Protein AF-A0A2E6T9U4-F1 (afdb_monomer)

Radius of gyration: 29.15 Å; Cα contacts (8 Å, |Δi|>4): 65; chains: 1; bounding box: 50×35×82 Å

Sequence (129 aa):
MNKKIILKKKDNITFGILFCTIFLVIALYPLKDEGTIRLWSIYIMVIFALITIIRPSLFTFINKLWIKLGFMLGRVISPFVMAFIFFVIVTPIGILLRIFQKDVMRLKKKKYTYWINGENKIQSMKKQF

Mean predicted aligned error: 10.8 Å

Structure (mmCIF, N/CA/C/O backbone):
data_AF-A0A2E6T9U4-F1
#
_entry.id   AF-A0A2E6T9U4-F1
#
loop_
_atom_site.group_PDB
_atom_site.id
_atom_site.type_symbol
_atom_site.label_atom_id
_atom_site.label_alt_id
_atom_site.label_comp_id
_atom_site.label_asym_id
_atom_site.label_entity_id
_atom_site.label_seq_id
_atom_site.pdbx_PDB_ins_code
_atom_site.Cartn_x
_atom_site.Cartn_y
_atom_site.Cartn_z
_atom_site.occupancy
_atom_site.B_iso_or_equiv
_atom_site.auth_seq_id
_atom_site.auth_comp_id
_atom_site.auth_asym_id
_atom_site.auth_atom_id
_atom_site.pdbx_PDB_model_num
ATOM 1 N N . MET A 1 1 ? 3.214 19.055 7.214 1.00 40.00 1 MET A N 1
ATOM 2 C CA . MET A 1 1 ? 4.584 18.483 7.202 1.00 40.00 1 MET A CA 1
ATOM 3 C C . MET A 1 1 ? 4.899 17.920 5.817 1.00 40.00 1 MET A C 1
ATOM 5 O O . MET A 1 1 ? 4.446 16.828 5.494 1.00 40.00 1 MET A O 1
ATOM 9 N N . ASN A 1 2 ? 5.643 18.652 4.980 1.00 51.31 2 ASN A N 1
ATOM 10 C CA . ASN A 1 2 ? 6.142 18.131 3.700 1.00 51.31 2 ASN A CA 1
ATOM 11 C C . ASN A 1 2 ? 7.312 17.172 3.975 1.00 51.31 2 ASN A C 1
ATOM 13 O O . ASN A 1 2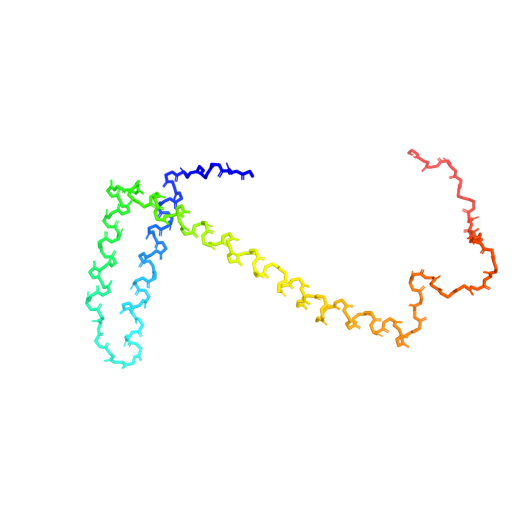 ? 8.465 17.593 4.041 1.00 51.31 2 ASN A O 1
ATOM 17 N N . LYS A 1 3 ? 7.027 15.87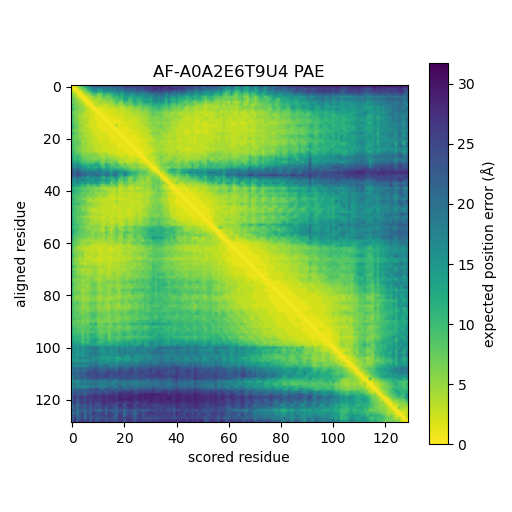9 4.176 1.00 61.38 3 LYS A N 1
ATOM 18 C CA . LYS A 1 3 ? 8.085 14.860 4.220 1.00 61.38 3 LYS A CA 1
ATOM 19 C C . LYS A 1 3 ? 8.753 14.800 2.844 1.00 61.38 3 LYS A C 1
ATOM 21 O O . LYS A 1 3 ? 8.101 14.527 1.836 1.00 61.38 3 LYS A O 1
ATOM 26 N N . LYS A 1 4 ? 10.057 15.075 2.794 1.00 68.31 4 LYS A N 1
ATOM 27 C CA . LYS A 1 4 ? 10.860 14.950 1.574 1.00 68.31 4 LYS A CA 1
ATOM 28 C C . LYS A 1 4 ? 10.925 13.461 1.216 1.00 68.31 4 LYS A C 1
ATOM 30 O O . LYS A 1 4 ? 11.475 12.675 1.977 1.00 68.31 4 LYS A O 1
ATOM 35 N N . ILE A 1 5 ? 10.314 13.066 0.098 1.00 74.19 5 ILE A N 1
ATOM 36 C CA . ILE A 1 5 ? 10.376 11.683 -0.401 1.00 74.19 5 ILE A CA 1
ATOM 37 C C . ILE A 1 5 ? 11.818 11.428 -0.855 1.00 74.19 5 ILE A C 1
ATOM 39 O O . ILE A 1 5 ? 12.275 12.050 -1.816 1.00 74.19 5 ILE A O 1
ATOM 43 N N . ILE A 1 6 ? 12.531 10.562 -0.135 1.00 78.81 6 ILE A N 1
ATOM 44 C CA . ILE A 1 6 ? 13.891 10.124 -0.460 1.00 78.81 6 ILE A CA 1
ATOM 45 C C . ILE A 1 6 ? 13.756 8.812 -1.232 1.00 78.81 6 ILE A C 1
ATOM 47 O O . ILE A 1 6 ? 13.346 7.808 -0.659 1.00 78.81 6 ILE A O 1
ATOM 51 N N . LEU A 1 7 ? 14.069 8.829 -2.528 1.00 80.38 7 LEU A N 1
ATOM 52 C CA . LEU A 1 7 ? 14.041 7.638 -3.378 1.00 80.38 7 LEU A CA 1
ATOM 53 C C . LEU A 1 7 ? 15.439 7.036 -3.467 1.00 80.38 7 LEU A C 1
ATOM 55 O O . LEU A 1 7 ? 16.395 7.741 -3.805 1.00 80.38 7 LEU A O 1
ATOM 59 N N . LYS A 1 8 ? 15.564 5.733 -3.206 1.00 84.81 8 LYS A N 1
ATOM 60 C CA . LYS A 1 8 ? 16.800 4.995 -3.482 1.00 84.81 8 LYS A CA 1
ATOM 61 C C . LYS A 1 8 ? 16.844 4.625 -4.963 1.00 84.81 8 LYS A C 1
ATOM 63 O O . LYS A 1 8 ? 15.815 4.463 -5.615 1.00 84.81 8 LYS A O 1
ATOM 68 N N . LYS A 1 9 ? 18.047 4.410 -5.506 1.00 81.75 9 LYS A N 1
ATOM 69 C CA . LYS A 1 9 ? 18.223 3.948 -6.897 1.00 81.75 9 LYS A CA 1
ATOM 70 C C . LYS A 1 9 ? 17.427 2.663 -7.180 1.00 81.75 9 LYS A C 1
ATOM 72 O O . LYS A 1 9 ? 16.813 2.559 -8.236 1.00 81.75 9 LYS A O 1
ATOM 77 N N . LYS A 1 10 ? 17.391 1.733 -6.214 1.00 85.88 10 LYS A N 1
ATOM 78 C CA . LYS A 1 10 ? 16.628 0.475 -6.294 1.00 85.88 10 LYS A CA 1
ATOM 79 C C . LYS A 1 10 ? 15.130 0.713 -6.510 1.00 85.88 10 LYS A C 1
ATOM 81 O O . LYS A 1 10 ? 14.537 0.013 -7.317 1.00 85.88 10 LYS A O 1
ATOM 86 N N . ASP A 1 11 ? 14.543 1.723 -5.871 1.00 86.88 11 ASP A N 1
ATOM 87 C CA . ASP A 1 11 ? 13.101 1.993 -5.960 1.00 86.88 11 ASP A CA 1
ATOM 88 C C . ASP A 1 11 ? 12.690 2.398 -7.382 1.00 86.88 11 ASP A C 1
ATOM 90 O O . ASP A 1 11 ? 11.645 1.983 -7.873 1.00 86.88 11 ASP A O 1
ATOM 94 N N . ASN A 1 12 ? 13.540 3.161 -8.076 1.00 87.75 12 ASN A N 1
ATOM 95 C CA . ASN A 1 12 ? 13.294 3.547 -9.468 1.00 87.75 12 ASN A CA 1
ATOM 96 C C . ASN A 1 12 ? 13.474 2.378 -10.441 1.00 87.75 12 ASN A C 1
ATOM 98 O O . ASN A 1 12 ? 12.771 2.311 -11.444 1.00 87.75 12 ASN A O 1
ATOM 102 N N . ILE A 1 13 ? 14.391 1.453 -10.138 1.00 87.12 13 ILE A N 1
ATOM 103 C CA . ILE A 1 13 ? 14.562 0.221 -10.918 1.00 87.12 13 ILE A CA 1
ATOM 104 C C . ILE A 1 13 ? 13.324 -0.664 -10.758 1.00 87.12 13 ILE A C 1
ATOM 106 O O . ILE A 1 13 ? 12.757 -1.096 -11.756 1.00 87.12 13 ILE A O 1
ATOM 110 N N . THR A 1 14 ? 12.854 -0.876 -9.524 1.00 89.19 14 THR A N 1
ATOM 111 C CA . THR A 1 14 ? 11.621 -1.633 -9.255 1.00 89.19 14 THR A CA 1
ATOM 112 C C . THR A 1 14 ? 10.418 -1.010 -9.963 1.00 89.19 14 THR A C 1
ATOM 114 O O . THR A 1 14 ? 9.618 -1.729 -10.556 1.00 89.19 14 THR A O 1
ATOM 117 N N . PHE A 1 15 ? 10.309 0.322 -9.953 1.00 90.19 15 PHE A N 1
ATOM 118 C CA . PHE A 1 15 ? 9.263 1.041 -10.679 1.00 90.19 15 PHE A CA 1
ATOM 119 C C . PHE A 1 15 ? 9.339 0.783 -12.192 1.00 90.19 15 PHE A C 1
ATOM 121 O O . PHE A 1 15 ? 8.338 0.416 -12.798 1.00 90.19 15 PHE A O 1
ATOM 128 N N . GLY A 1 16 ? 10.524 0.899 -12.797 1.00 88.88 16 GLY A N 1
ATOM 129 C CA . GLY A 1 16 ? 10.726 0.600 -14.217 1.00 88.88 16 GLY A CA 1
ATOM 130 C C . GLY A 1 16 ? 10.374 -0.846 -14.592 1.00 88.88 16 GLY A C 1
ATOM 131 O O . GLY A 1 16 ? 9.656 -1.075 -15.565 1.00 88.88 16 GLY A O 1
ATOM 132 N N . ILE A 1 17 ? 10.786 -1.819 -13.770 1.00 89.44 17 ILE A N 1
ATOM 133 C CA . ILE A 1 17 ? 10.456 -3.245 -13.951 1.00 89.44 17 ILE A CA 1
ATOM 134 C C . ILE A 1 17 ? 8.944 -3.484 -13.866 1.00 89.44 17 ILE A C 1
ATOM 136 O O . ILE A 1 17 ? 8.403 -4.262 -14.653 1.00 89.44 17 ILE A O 1
ATOM 140 N N . LEU A 1 18 ? 8.246 -2.809 -12.949 1.00 91.44 18 LEU A N 1
ATOM 141 C CA . LEU A 1 18 ? 6.793 -2.908 -12.820 1.00 91.44 18 LEU A CA 1
ATOM 142 C C . LEU A 1 18 ? 6.092 -2.469 -14.113 1.00 91.44 18 LEU A C 1
ATOM 144 O O . LEU A 1 18 ? 5.246 -3.204 -14.617 1.00 91.44 18 LEU A O 1
ATOM 148 N N . PHE A 1 19 ? 6.490 -1.337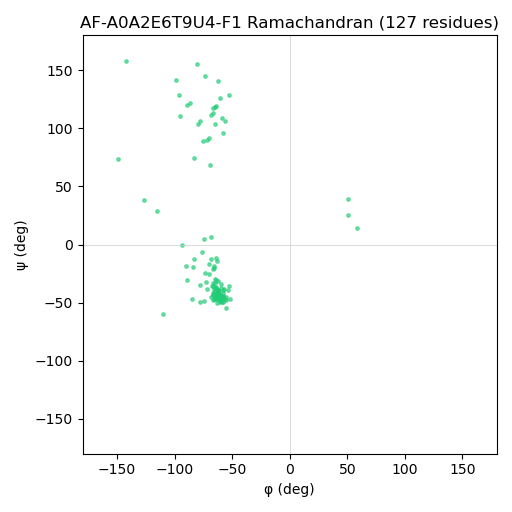 -14.704 1.00 88.81 19 PHE A N 1
ATOM 149 C CA . PHE A 1 19 ? 5.932 -0.894 -15.989 1.00 88.81 19 PHE A CA 1
ATOM 150 C C . PHE A 1 19 ? 6.295 -1.834 -17.141 1.00 88.81 19 PHE A C 1
ATOM 152 O O . PHE A 1 19 ? 5.411 -2.169 -17.929 1.00 88.81 19 PHE A O 1
ATOM 159 N N . CYS A 1 20 ? 7.532 -2.338 -17.211 1.00 90.56 20 CYS A N 1
ATOM 160 C CA . CYS A 1 20 ? 7.887 -3.382 -18.180 1.00 90.56 20 CYS A CA 1
ATOM 161 C C . CYS A 1 20 ? 6.977 -4.605 -18.060 1.00 90.56 20 CYS A C 1
ATOM 163 O O . CYS A 1 20 ? 6.477 -5.098 -19.066 1.00 90.56 20 CYS A O 1
ATOM 165 N N . THR A 1 21 ? 6.725 -5.065 -16.835 1.00 91.94 21 THR A N 1
ATOM 166 C CA . THR A 1 21 ? 5.877 -6.235 -16.580 1.00 91.94 21 THR A CA 1
ATOM 167 C C . THR A 1 21 ? 4.437 -5.972 -17.018 1.00 91.94 21 THR A C 1
ATOM 169 O O . THR A 1 21 ? 3.835 -6.814 -17.678 1.00 91.94 21 THR A O 1
ATOM 172 N N . ILE A 1 22 ? 3.894 -4.786 -16.724 1.00 92.44 22 ILE A N 1
ATOM 173 C CA . ILE A 1 22 ? 2.547 -4.386 -17.157 1.00 92.44 22 ILE A CA 1
ATOM 174 C C . ILE A 1 22 ? 2.445 -4.383 -18.686 1.00 92.44 22 ILE A C 1
ATOM 176 O O . ILE A 1 22 ? 1.526 -4.989 -19.237 1.00 92.44 22 ILE A O 1
ATOM 180 N N . PHE A 1 23 ? 3.386 -3.745 -19.386 1.00 89.94 23 PHE A N 1
ATOM 181 C CA . PHE A 1 23 ? 3.359 -3.699 -20.850 1.00 89.94 23 PHE A CA 1
ATOM 182 C C . PHE A 1 23 ? 3.581 -5.070 -21.489 1.00 89.94 23 PHE A C 1
ATOM 184 O O . PHE A 1 23 ? 2.967 -5.355 -22.515 1.00 89.94 23 PHE A O 1
ATOM 191 N N . LEU A 1 24 ? 4.379 -5.937 -20.865 1.00 89.56 24 LEU A N 1
ATOM 192 C CA . LEU A 1 24 ? 4.554 -7.324 -21.289 1.00 89.56 24 LEU A CA 1
ATOM 193 C C . LEU A 1 24 ? 3.240 -8.107 -21.174 1.00 89.56 24 LEU A C 1
ATOM 195 O O . LEU A 1 24 ? 2.840 -8.771 -22.128 1.00 89.56 24 LEU A O 1
ATOM 199 N N . VAL A 1 25 ? 2.524 -7.984 -20.051 1.00 89.94 25 VAL A N 1
ATOM 200 C CA . VAL A 1 25 ? 1.208 -8.623 -19.883 1.00 89.94 25 VAL A CA 1
ATOM 201 C C . VAL A 1 25 ? 0.205 -8.078 -20.899 1.00 89.94 25 VAL A C 1
ATOM 203 O O . VAL A 1 25 ? -0.517 -8.862 -21.500 1.00 89.94 25 VAL A O 1
ATOM 206 N N . ILE A 1 26 ? 0.185 -6.766 -21.158 1.00 87.56 26 ILE A N 1
ATOM 207 C CA . ILE A 1 26 ? -0.697 -6.159 -22.173 1.00 87.56 26 ILE A CA 1
ATOM 208 C C . ILE A 1 26 ? -0.348 -6.644 -23.588 1.00 87.56 26 ILE A C 1
ATOM 210 O O . ILE A 1 26 ? -1.251 -6.860 -24.396 1.00 87.56 26 ILE A O 1
ATOM 214 N N . ALA A 1 27 ? 0.939 -6.822 -23.894 1.00 85.94 27 ALA A N 1
ATOM 215 C CA . ALA A 1 27 ? 1.392 -7.336 -25.183 1.00 85.94 27 ALA A CA 1
ATOM 216 C C . ALA A 1 27 ? 0.988 -8.805 -25.398 1.00 85.94 27 ALA A C 1
ATOM 218 O O . ALA A 1 27 ? 0.650 -9.174 -26.521 1.00 85.94 27 ALA A O 1
ATOM 219 N N . LEU A 1 28 ? 0.994 -9.613 -24.329 1.00 84.94 28 LEU A N 1
ATOM 220 C CA . LEU A 1 28 ? 0.647 -11.039 -24.354 1.00 84.94 28 LEU A CA 1
ATOM 221 C C . LEU A 1 28 ? -0.842 -11.328 -24.116 1.00 84.94 28 LEU A C 1
ATOM 223 O O . LEU A 1 28 ? -1.308 -12.405 -24.461 1.00 84.94 28 LEU A O 1
ATOM 227 N N . TYR A 1 29 ? -1.608 -10.398 -23.549 1.00 84.81 29 TYR A N 1
ATOM 228 C CA . TYR A 1 29 ? -3.051 -10.554 -23.349 1.00 84.81 29 TYR A CA 1
ATOM 229 C C . TYR A 1 29 ? -3.822 -10.960 -24.626 1.00 84.81 29 TYR A C 1
ATOM 231 O O . TYR A 1 29 ? -4.589 -11.918 -24.551 1.00 84.81 29 TYR A O 1
ATOM 239 N N . PRO A 1 30 ? -3.612 -10.323 -25.800 1.00 81.56 30 PRO A N 1
ATOM 240 C CA . PRO A 1 30 ? -4.347 -10.666 -27.021 1.00 81.56 30 PRO A CA 1
ATOM 241 C C . PRO A 1 30 ? -4.007 -12.045 -27.607 1.00 81.56 30 PRO A C 1
ATOM 243 O O . PRO A 1 30 ? -4.756 -12.518 -28.453 1.00 81.56 30 PRO A O 1
ATOM 246 N N . LEU A 1 31 ? -2.939 -12.719 -27.151 1.00 76.69 31 LEU A N 1
ATOM 247 C CA . LEU A 1 31 ? -2.602 -14.071 -27.623 1.00 76.69 31 LEU A CA 1
ATOM 248 C C . LEU A 1 31 ? -3.643 -15.124 -27.231 1.00 76.69 31 LEU A C 1
ATOM 250 O O . LEU A 1 31 ? -3.667 -16.194 -27.830 1.00 76.69 31 LEU A O 1
ATOM 254 N N . LYS A 1 32 ? -4.471 -14.851 -26.216 1.00 75.31 32 LYS A N 1
ATOM 255 C CA . LYS A 1 32 ? -5.500 -15.795 -25.762 1.00 75.31 32 LYS A CA 1
ATOM 256 C C . LYS A 1 32 ? -6.686 -15.907 -26.720 1.00 75.31 32 LYS A C 1
ATOM 258 O O . LYS A 1 32 ? -7.321 -16.952 -26.736 1.00 75.31 32 LYS A O 1
ATOM 263 N N . ASP A 1 33 ? -6.934 -14.871 -27.517 1.00 74.50 33 ASP A N 1
ATOM 264 C CA . ASP A 1 33 ? -8.119 -14.748 -28.373 1.00 74.50 33 ASP A CA 1
ATOM 265 C C . ASP A 1 33 ? -7.747 -14.748 -29.874 1.00 74.50 33 ASP A C 1
ATOM 267 O O . ASP A 1 33 ? -8.402 -14.080 -30.667 1.00 74.50 33 ASP A O 1
ATOM 271 N N . GLU A 1 34 ? -6.646 -15.412 -30.265 1.00 70.25 34 GLU A N 1
ATOM 272 C CA . GLU A 1 34 ? -6.088 -15.407 -31.642 1.00 70.25 34 GLU A CA 1
ATOM 273 C C . GLU A 1 34 ? -5.720 -14.004 -32.180 1.00 70.25 34 GLU A C 1
ATOM 275 O O . GLU A 1 34 ? -5.455 -13.803 -33.367 1.00 70.25 34 GLU A O 1
ATOM 280 N N . GLY A 1 35 ? -5.658 -13.007 -31.295 1.00 69.31 35 GLY A N 1
ATOM 281 C CA . GLY A 1 35 ? -5.325 -11.633 -31.635 1.00 69.31 35 GLY A CA 1
ATOM 282 C C . GLY A 1 35 ? -3.839 -11.448 -31.940 1.00 69.31 35 GLY A C 1
ATOM 283 O O . GLY A 1 35 ? -2.958 -12.031 -31.305 1.00 69.31 35 GLY A O 1
ATOM 284 N N . THR A 1 36 ? -3.532 -10.561 -32.887 1.00 76.44 36 THR A N 1
ATOM 285 C CA . THR A 1 36 ? -2.148 -10.179 -33.189 1.00 76.44 36 THR A CA 1
ATOM 286 C C . THR A 1 36 ? -1.486 -9.523 -31.980 1.00 76.44 36 THR A C 1
ATOM 288 O O . THR A 1 36 ? -2.089 -8.679 -31.306 1.00 76.44 36 THR A O 1
ATOM 291 N N . ILE A 1 37 ? -0.210 -9.843 -31.753 1.00 75.94 37 ILE A N 1
ATOM 292 C CA . ILE A 1 37 ? 0.619 -9.172 -30.749 1.00 75.94 37 ILE A CA 1
ATOM 293 C C . ILE A 1 37 ? 0.552 -7.660 -30.974 1.00 75.94 37 ILE A C 1
ATOM 295 O O . ILE A 1 37 ? 0.809 -7.163 -32.073 1.00 75.94 37 ILE A O 1
ATOM 299 N N . ARG A 1 38 ? 0.249 -6.904 -29.916 1.00 80.69 38 ARG A N 1
ATOM 300 C CA . ARG A 1 38 ? 0.252 -5.438 -29.972 1.00 80.69 38 ARG A CA 1
ATOM 301 C C . ARG A 1 38 ? 1.696 -4.941 -30.050 1.00 80.69 38 ARG A C 1
ATOM 303 O O . ARG A 1 38 ? 2.322 -4.673 -29.026 1.00 80.69 38 ARG A O 1
ATOM 310 N N . LEU A 1 39 ? 2.214 -4.797 -31.272 1.00 81.38 39 LEU A N 1
ATOM 311 C CA . LEU A 1 39 ? 3.587 -4.349 -31.555 1.00 81.38 39 LEU A CA 1
ATOM 312 C C . LEU A 1 39 ? 3.936 -3.031 -30.846 1.00 81.38 39 LEU A C 1
ATOM 314 O O . LEU A 1 39 ? 5.043 -2.870 -30.336 1.00 81.38 39 LEU A O 1
ATOM 318 N N . TRP A 1 40 ? 2.969 -2.116 -30.728 1.00 86.88 40 TRP A N 1
ATOM 319 C CA . TRP A 1 40 ? 3.156 -0.860 -30.001 1.00 86.88 40 TRP A CA 1
ATOM 320 C C . TRP A 1 40 ? 3.454 -1.072 -28.506 1.00 86.88 40 TRP A C 1
ATOM 322 O O . TRP A 1 40 ? 4.327 -0.408 -27.950 1.00 86.88 40 TRP A O 1
ATOM 332 N N . SER A 1 41 ? 2.802 -2.043 -27.856 1.00 85.00 41 SER A N 1
ATOM 333 C CA . SER A 1 41 ? 3.054 -2.375 -26.446 1.00 85.00 41 SER A CA 1
ATOM 334 C C . SER A 1 41 ? 4.444 -2.978 -26.231 1.00 85.00 41 SER A C 1
ATOM 336 O O . SER A 1 41 ? 5.090 -2.666 -25.232 1.00 85.00 41 SER A O 1
ATOM 338 N N . ILE A 1 42 ? 4.941 -3.772 -27.186 1.00 86.06 42 ILE A N 1
ATOM 339 C CA . ILE A 1 42 ? 6.320 -4.287 -27.157 1.00 86.06 42 ILE A CA 1
ATOM 340 C C . ILE A 1 42 ? 7.326 -3.147 -27.289 1.00 86.06 42 ILE A C 1
ATOM 342 O O . ILE A 1 42 ? 8.280 -3.086 -26.515 1.00 86.06 42 ILE A O 1
ATOM 346 N N . TYR A 1 43 ? 7.107 -2.224 -28.227 1.00 90.12 43 TYR A N 1
ATOM 347 C CA . TYR A 1 43 ? 8.008 -1.090 -28.421 1.00 90.12 43 TYR A CA 1
ATOM 348 C C . TYR A 1 43 ? 8.138 -0.254 -27.140 1.00 90.12 43 TYR A C 1
ATOM 350 O O . TYR A 1 43 ? 9.246 0.057 -26.699 1.00 90.12 43 TYR A O 1
ATOM 358 N N . ILE A 1 44 ? 7.013 0.016 -26.471 1.00 87.81 44 ILE A N 1
ATOM 359 C CA . ILE A 1 44 ? 7.000 0.716 -25.182 1.00 87.81 44 ILE A CA 1
ATOM 360 C C . ILE A 1 44 ? 7.716 -0.091 -24.096 1.00 87.81 44 ILE A C 1
ATOM 362 O O . ILE A 1 44 ? 8.518 0.477 -23.355 1.00 87.81 44 ILE A O 1
ATOM 366 N N . MET A 1 45 ? 7.476 -1.401 -24.003 1.00 91.00 45 MET A N 1
ATOM 367 C CA . MET A 1 45 ? 8.162 -2.264 -23.037 1.00 91.00 45 MET A CA 1
ATOM 368 C C . MET A 1 45 ? 9.686 -2.186 -23.203 1.00 91.00 45 MET A C 1
ATOM 370 O O . MET A 1 45 ? 10.399 -1.996 -22.217 1.00 91.00 45 MET A O 1
ATOM 374 N N . VAL A 1 46 ? 10.190 -2.287 -24.438 1.00 89.56 46 VAL A N 1
ATOM 375 C CA . VAL A 1 46 ? 11.631 -2.215 -24.730 1.00 89.56 46 VAL A CA 1
ATOM 376 C C . VAL A 1 46 ? 12.198 -0.853 -24.339 1.00 89.56 46 VAL A C 1
ATOM 378 O O . VAL A 1 46 ? 13.236 -0.800 -23.680 1.00 89.56 46 VAL A O 1
ATOM 381 N N . ILE A 1 47 ? 11.506 0.243 -24.663 1.00 89.31 47 ILE A N 1
ATOM 382 C CA . ILE A 1 47 ? 11.919 1.596 -24.262 1.00 89.31 47 ILE A CA 1
ATOM 383 C C . ILE A 1 47 ? 12.025 1.700 -22.737 1.00 89.31 47 ILE A C 1
ATOM 385 O O . ILE A 1 47 ? 13.045 2.153 -22.215 1.00 89.31 47 ILE A O 1
ATOM 389 N N . PHE A 1 48 ? 11.000 1.254 -22.008 1.00 86.81 48 PHE A N 1
ATOM 390 C CA . PHE A 1 48 ? 11.009 1.291 -20.546 1.00 86.81 48 PHE A CA 1
ATOM 391 C C . PHE A 1 48 ? 12.127 0.422 -19.959 1.00 86.81 48 PHE A C 1
ATOM 393 O O . PHE A 1 48 ? 12.795 0.856 -19.016 1.00 86.81 48 PHE A O 1
ATOM 400 N N . ALA A 1 49 ? 12.395 -0.752 -20.535 1.00 88.88 49 ALA A N 1
ATOM 401 C CA . ALA A 1 49 ? 13.486 -1.626 -20.108 1.00 88.88 49 ALA A CA 1
ATOM 402 C C . ALA A 1 49 ? 14.848 -0.946 -20.309 1.00 88.88 49 ALA A C 1
ATOM 404 O O . ALA A 1 49 ? 15.669 -0.911 -19.388 1.00 88.88 49 ALA A O 1
ATOM 405 N N . LEU A 1 50 ? 15.055 -0.328 -21.475 1.00 90.38 50 LEU A N 1
ATOM 406 C CA . LEU A 1 50 ? 16.293 0.365 -21.820 1.00 90.38 50 LEU A CA 1
ATOM 407 C C . LEU A 1 50 ? 16.555 1.549 -20.876 1.00 90.38 50 LEU A C 1
ATOM 409 O O . LEU A 1 50 ? 17.648 1.683 -20.324 1.00 90.38 50 LEU A O 1
ATOM 413 N N . ILE A 1 51 ? 15.534 2.377 -20.625 1.00 87.06 51 ILE A N 1
ATOM 414 C CA . ILE A 1 51 ? 15.630 3.526 -19.710 1.00 87.06 51 ILE A CA 1
ATOM 415 C C . ILE A 1 51 ? 15.916 3.052 -18.279 1.00 87.06 51 ILE A C 1
ATOM 417 O O . ILE A 1 51 ? 16.717 3.670 -17.572 1.00 87.06 51 ILE A O 1
ATOM 421 N N . THR A 1 52 ? 15.303 1.943 -17.857 1.00 88.06 52 THR A N 1
ATOM 422 C CA . THR A 1 52 ? 15.491 1.372 -16.513 1.00 88.06 52 THR A CA 1
ATOM 423 C C . THR A 1 52 ? 16.940 0.947 -16.278 1.00 88.06 52 THR A C 1
ATOM 425 O O . THR A 1 52 ? 17.472 1.179 -15.191 1.00 88.06 52 THR A O 1
ATOM 428 N N . ILE A 1 53 ? 17.591 0.373 -17.295 1.00 85.25 53 ILE A N 1
ATOM 429 C CA . ILE A 1 53 ? 18.983 -0.095 -17.222 1.00 85.25 53 ILE A CA 1
ATOM 430 C C . ILE A 1 53 ? 19.967 1.077 -17.338 1.00 85.25 53 ILE A C 1
ATOM 432 O O . ILE A 1 53 ? 20.867 1.208 -16.508 1.00 85.25 53 ILE A O 1
ATOM 436 N N . ILE A 1 54 ? 19.788 1.948 -18.338 1.00 86.81 54 ILE A N 1
ATOM 437 C CA . ILE A 1 54 ? 20.753 3.011 -18.659 1.00 86.81 54 ILE A CA 1
ATOM 438 C C . ILE A 1 54 ? 20.690 4.140 -17.630 1.00 86.81 54 ILE A C 1
ATOM 440 O O . ILE A 1 54 ? 21.719 4.599 -17.127 1.00 86.81 54 ILE A O 1
ATOM 444 N N . ARG A 1 55 ? 19.485 4.631 -17.314 1.00 85.75 55 ARG A N 1
ATOM 445 C CA . ARG A 1 55 ? 19.330 5.826 -16.477 1.00 85.75 55 ARG A CA 1
ATOM 446 C C . ARG A 1 55 ? 18.043 5.784 -15.645 1.00 85.75 55 ARG A C 1
ATOM 448 O O . ARG A 1 55 ? 17.131 6.584 -15.863 1.00 85.75 55 ARG A O 1
ATOM 455 N N . PRO A 1 56 ? 17.995 4.948 -14.589 1.00 80.88 56 PRO A N 1
ATOM 456 C CA . PRO A 1 56 ? 16.816 4.837 -13.729 1.00 80.88 56 PRO A CA 1
ATOM 457 C C . PRO A 1 56 ? 16.480 6.142 -12.989 1.00 80.88 56 PRO A C 1
ATOM 459 O O . PRO A 1 56 ? 15.384 6.290 -12.458 1.00 80.88 56 PRO A O 1
ATOM 462 N N . SER A 1 57 ? 17.391 7.122 -12.948 1.00 79.94 57 SER A N 1
ATOM 463 C CA . SER A 1 57 ? 17.122 8.427 -12.343 1.00 79.94 57 SER A CA 1
ATOM 464 C C . SER A 1 57 ? 16.077 9.256 -13.095 1.00 79.94 57 SER A C 1
ATOM 466 O O . SER A 1 57 ? 15.445 10.102 -12.466 1.00 79.94 57 SER A O 1
ATOM 468 N N . LEU A 1 58 ? 15.818 8.994 -14.383 1.00 81.69 58 LEU A N 1
ATOM 469 C CA . LEU A 1 58 ? 14.722 9.639 -15.124 1.00 81.69 58 LEU A CA 1
ATOM 470 C C . LEU A 1 58 ? 13.350 9.292 -14.525 1.00 81.69 58 LEU A C 1
ATOM 472 O O . LEU A 1 58 ? 12.458 10.136 -14.481 1.00 81.69 58 LEU A O 1
ATOM 476 N N . PHE A 1 59 ? 13.208 8.090 -13.954 1.00 80.19 59 PHE A N 1
ATOM 477 C CA . PHE A 1 59 ? 11.972 7.667 -13.300 1.00 80.19 59 PHE A CA 1
ATOM 478 C C . PHE A 1 59 ? 11.755 8.295 -11.917 1.00 80.19 59 PHE A C 1
ATOM 480 O O . PHE A 1 59 ? 10.687 8.128 -11.338 1.00 80.19 59 PHE A O 1
ATOM 487 N N . THR A 1 60 ? 12.714 9.048 -11.370 1.00 82.44 60 THR A N 1
ATOM 488 C CA . THR A 1 60 ? 12.583 9.629 -10.019 1.00 82.44 60 THR A CA 1
ATOM 489 C C . THR A 1 60 ? 11.394 10.575 -9.900 1.00 82.44 60 THR A C 1
ATOM 491 O O . THR A 1 60 ? 10.649 10.509 -8.921 1.00 82.44 60 THR A O 1
ATOM 494 N N . PHE A 1 61 ? 11.194 11.448 -10.890 1.00 84.25 61 PHE A N 1
ATOM 495 C CA . PHE A 1 61 ? 10.107 12.420 -10.872 1.00 84.25 61 PHE A CA 1
ATOM 496 C C . PHE A 1 61 ? 8.745 11.724 -10.936 1.00 84.25 61 PHE A C 1
ATOM 498 O O . PHE A 1 61 ? 7.866 11.996 -10.116 1.00 84.25 61 PHE A O 1
ATOM 505 N N . ILE A 1 62 ? 8.599 10.770 -11.858 1.00 87.69 62 ILE A N 1
ATOM 506 C CA . ILE A 1 62 ? 7.334 10.065 -12.057 1.00 87.69 62 ILE A CA 1
ATOM 507 C C . ILE A 1 62 ? 7.026 9.098 -10.912 1.00 87.69 62 ILE A C 1
ATOM 509 O O . ILE A 1 62 ? 5.891 9.053 -10.452 1.00 87.69 62 ILE A O 1
ATOM 513 N N . ASN A 1 63 ? 8.035 8.413 -10.365 1.00 88.62 63 ASN A N 1
ATOM 514 C CA . ASN A 1 63 ? 7.884 7.542 -9.200 1.00 88.62 63 ASN A CA 1
ATOM 515 C C . ASN A 1 63 ? 7.450 8.355 -7.972 1.00 88.62 63 ASN A C 1
ATOM 517 O O . ASN A 1 63 ? 6.526 7.986 -7.250 1.00 88.62 63 ASN A O 1
ATOM 521 N N . LYS A 1 64 ? 8.033 9.543 -7.776 1.00 88.69 64 LYS A N 1
ATOM 522 C CA . LYS A 1 64 ? 7.617 10.452 -6.701 1.00 88.69 64 LYS A CA 1
ATOM 523 C C . LYS A 1 64 ? 6.160 10.897 -6.852 1.00 88.69 64 LYS A C 1
ATOM 525 O O . LYS A 1 64 ? 5.443 10.972 -5.851 1.00 88.69 64 LYS A O 1
ATOM 530 N N . LEU A 1 65 ? 5.724 11.195 -8.076 1.00 89.81 65 LEU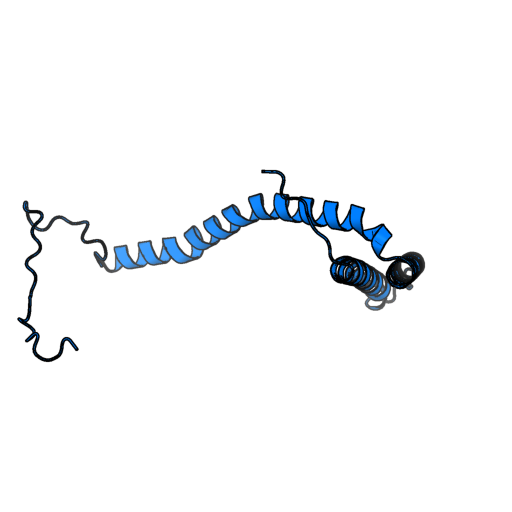 A N 1
ATOM 531 C CA . LEU A 1 65 ? 4.335 11.557 -8.353 1.00 89.81 65 LEU A CA 1
ATOM 532 C C . LEU A 1 65 ? 3.395 10.367 -8.120 1.00 89.81 65 LEU A C 1
ATOM 534 O O . LEU A 1 65 ? 2.374 10.527 -7.457 1.00 89.81 65 LEU A O 1
ATOM 538 N N . TRP A 1 66 ? 3.784 9.174 -8.569 1.00 90.38 66 TRP A N 1
ATOM 539 C CA . TRP A 1 66 ? 3.053 7.928 -8.346 1.00 90.38 66 TRP A CA 1
ATOM 540 C C . TRP A 1 66 ? 2.864 7.625 -6.858 1.00 90.38 66 TRP A C 1
ATOM 542 O O . TRP A 1 66 ? 1.752 7.349 -6.417 1.00 90.38 66 TRP A O 1
ATOM 552 N N . ILE A 1 67 ? 3.917 7.770 -6.051 1.00 89.56 67 ILE A N 1
ATOM 553 C CA . ILE A 1 67 ? 3.842 7.597 -4.593 1.00 89.56 67 ILE A CA 1
ATOM 554 C C . ILE A 1 67 ? 2.905 8.634 -3.967 1.00 89.56 67 ILE A C 1
ATOM 556 O O . ILE A 1 67 ? 2.117 8.302 -3.081 1.00 89.56 67 ILE A O 1
ATOM 560 N N . LYS A 1 68 ? 2.955 9.890 -4.426 1.00 90.12 68 LYS A N 1
ATOM 561 C CA . LYS A 1 68 ? 2.051 10.940 -3.939 1.00 90.12 68 LYS A CA 1
ATOM 562 C C . LYS A 1 68 ? 0.590 10.614 -4.264 1.00 90.12 68 LYS A C 1
ATOM 564 O O . LYS A 1 68 ? -0.261 10.772 -3.391 1.00 90.12 68 LYS A O 1
ATOM 569 N N . LEU A 1 69 ? 0.314 10.121 -5.471 1.00 92.31 69 LEU A N 1
ATOM 570 C CA . LEU A 1 69 ? -1.012 9.634 -5.854 1.00 92.31 69 LEU A CA 1
ATOM 571 C C . LEU A 1 69 ? -1.438 8.451 -4.980 1.00 92.31 69 LEU A C 1
ATOM 573 O O . LEU A 1 69 ? -2.535 8.475 -4.428 1.00 92.31 69 LEU A O 1
ATOM 577 N N . GLY A 1 70 ? -0.553 7.476 -4.766 1.00 91.38 70 GLY A N 1
ATOM 578 C CA . GLY A 1 70 ? -0.799 6.338 -3.879 1.00 91.38 70 GLY A CA 1
ATOM 579 C C . GLY A 1 70 ? -1.136 6.762 -2.448 1.00 91.38 70 GLY A C 1
ATOM 580 O O . GLY A 1 70 ? -2.043 6.204 -1.839 1.00 91.38 70 GLY A O 1
ATOM 581 N N . PHE A 1 71 ? -0.484 7.801 -1.923 1.00 90.81 71 PHE A N 1
ATOM 582 C CA . PHE A 1 71 ? -0.817 8.357 -0.611 1.00 90.81 71 PHE A CA 1
ATOM 583 C C . PHE A 1 71 ? -2.205 9.015 -0.583 1.00 90.81 71 PHE A C 1
ATOM 585 O O . PHE A 1 71 ? -2.955 8.831 0.376 1.00 90.81 71 PHE A O 1
ATOM 592 N N . MET A 1 72 ? -2.571 9.761 -1.631 1.00 92.44 72 MET A N 1
ATOM 593 C CA . MET A 1 72 ? -3.907 10.361 -1.746 1.00 92.44 72 MET A CA 1
ATOM 594 C C . MET A 1 72 ? -4.997 9.288 -1.829 1.00 92.44 72 MET A C 1
ATOM 596 O O . MET A 1 72 ? -5.981 9.365 -1.096 1.00 92.44 72 MET A O 1
ATOM 600 N N . LEU A 1 73 ? -4.780 8.259 -2.650 1.00 92.81 73 LEU A N 1
ATOM 601 C CA . LEU A 1 73 ? -5.643 7.081 -2.741 1.00 92.81 73 LEU A CA 1
ATOM 602 C C . LEU A 1 73 ? -5.747 6.370 -1.389 1.00 92.81 73 LEU A C 1
ATOM 604 O O . LEU A 1 73 ? -6.849 6.106 -0.922 1.00 92.81 73 LEU A O 1
ATOM 608 N N . GLY A 1 74 ? -4.624 6.132 -0.710 1.00 91.44 74 GLY A N 1
ATOM 609 C CA . GLY A 1 74 ? -4.590 5.485 0.601 1.00 91.44 74 GLY A CA 1
ATOM 610 C C . GLY A 1 74 ? -5.376 6.243 1.671 1.00 91.44 74 GLY A C 1
ATOM 611 O O . GLY A 1 74 ? -6.021 5.622 2.512 1.00 91.44 74 GLY A O 1
ATOM 612 N N . ARG A 1 75 ? -5.401 7.580 1.614 1.00 93.19 75 ARG A N 1
ATOM 613 C CA . ARG A 1 75 ? -6.213 8.402 2.523 1.00 93.19 75 ARG A CA 1
ATOM 614 C C . ARG A 1 75 ? -7.716 8.195 2.331 1.00 93.19 75 ARG A C 1
ATOM 616 O O . ARG A 1 75 ? -8.455 8.343 3.297 1.00 93.19 75 ARG A O 1
ATOM 623 N N . VAL A 1 76 ? -8.154 7.865 1.119 1.00 94.69 76 VAL A N 1
ATOM 624 C CA . VAL A 1 76 ? -9.557 7.554 0.813 1.00 94.69 76 VAL A CA 1
ATOM 625 C C . VAL A 1 76 ? -9.848 6.085 1.113 1.00 94.69 76 VAL A C 1
ATOM 627 O O . VAL A 1 76 ? -10.810 5.774 1.799 1.00 94.69 76 VAL A O 1
ATOM 630 N N . ILE A 1 77 ? -8.981 5.175 0.676 1.00 95.00 77 ILE A N 1
ATOM 631 C CA . ILE A 1 77 ? -9.164 3.727 0.829 1.00 95.00 77 ILE A CA 1
ATOM 632 C C . ILE A 1 77 ? -9.127 3.310 2.305 1.00 95.00 77 ILE A C 1
ATOM 634 O O . ILE A 1 77 ? -9.919 2.470 2.713 1.00 95.00 77 ILE A O 1
ATOM 638 N N . SER A 1 78 ? -8.259 3.910 3.124 1.00 95.19 78 SER A N 1
ATOM 639 C CA . SER A 1 78 ? -8.131 3.581 4.551 1.00 95.19 78 SER A CA 1
ATOM 640 C C . SER A 1 78 ? -9.455 3.686 5.333 1.00 95.19 78 SER A C 1
ATOM 642 O O . SER A 1 78 ? -9.861 2.683 5.924 1.00 95.19 78 SER A O 1
ATOM 644 N N . PRO A 1 79 ? -10.194 4.817 5.315 1.00 95.50 79 PRO A N 1
ATOM 645 C CA . PRO A 1 79 ? -11.491 4.896 5.979 1.00 95.50 79 PRO A CA 1
ATOM 646 C C . PRO A 1 79 ? -12.539 3.971 5.352 1.00 95.50 79 PRO A C 1
ATOM 648 O O . PRO A 1 79 ? -13.350 3.431 6.096 1.00 95.50 79 PRO A O 1
ATOM 651 N N . PHE A 1 80 ? -12.511 3.718 4.036 1.00 97.06 80 PHE A N 1
ATOM 652 C CA . PHE A 1 80 ? -13.411 2.734 3.417 1.00 97.06 80 PHE A CA 1
ATOM 653 C C . PHE A 1 80 ? -13.160 1.318 3.935 1.00 97.06 80 PHE A C 1
ATOM 655 O O . PHE A 1 80 ? -14.103 0.633 4.321 1.00 97.06 80 PHE A O 1
ATOM 662 N N . VAL A 1 81 ? -11.899 0.888 3.995 1.00 96.81 81 VAL A N 1
ATOM 663 C CA . VAL A 1 81 ? -11.522 -0.424 4.534 1.00 96.81 81 VAL A CA 1
ATOM 664 C C . VAL A 1 81 ? -11.889 -0.518 6.014 1.00 96.81 81 VAL A C 1
ATOM 666 O O . VAL A 1 81 ? -12.454 -1.523 6.437 1.00 96.81 81 VAL A O 1
ATOM 669 N N . MET A 1 82 ? -11.639 0.533 6.798 1.00 96.81 82 MET A N 1
ATOM 670 C CA . MET A 1 82 ? -12.024 0.559 8.213 1.00 96.81 82 MET A CA 1
ATOM 671 C C . MET A 1 82 ? -13.539 0.514 8.411 1.00 96.81 82 MET A C 1
ATOM 673 O O . MET A 1 82 ? -14.016 -0.229 9.267 1.00 96.81 82 MET A O 1
ATOM 677 N N . ALA A 1 83 ? -14.306 1.246 7.602 1.00 97.06 83 ALA A N 1
ATOM 678 C CA . ALA A 1 83 ? -15.762 1.174 7.617 1.00 97.06 83 ALA A CA 1
ATOM 679 C C . ALA A 1 83 ? -16.244 -0.231 7.237 1.00 97.06 83 ALA A C 1
ATOM 681 O O . ALA A 1 83 ? -17.086 -0.800 7.928 1.00 97.06 83 ALA A O 1
ATOM 682 N N . PHE A 1 84 ? -15.668 -0.829 6.194 1.00 97.81 84 PHE A N 1
ATOM 683 C CA . PHE A 1 84 ? -15.995 -2.188 5.775 1.00 97.81 84 PHE A CA 1
ATOM 684 C C . PHE A 1 84 ? -15.740 -3.203 6.895 1.00 97.81 84 PHE A C 1
ATOM 686 O O . PHE A 1 84 ? -16.638 -3.964 7.245 1.00 97.81 84 PHE A O 1
ATOM 693 N N . ILE A 1 85 ? -14.564 -3.164 7.530 1.00 97.62 85 ILE A N 1
ATOM 694 C CA . ILE A 1 85 ? -14.241 -4.012 8.688 1.00 97.62 85 ILE A CA 1
ATOM 695 C C . ILE A 1 85 ? -15.243 -3.782 9.825 1.00 97.62 85 ILE A C 1
ATOM 697 O O . ILE A 1 85 ? -15.732 -4.738 10.431 1.00 97.62 85 ILE A O 1
ATOM 701 N N . PHE A 1 86 ? -15.585 -2.527 10.114 1.00 96.69 86 PHE A N 1
ATOM 702 C CA . PHE A 1 86 ? -16.533 -2.203 11.171 1.00 96.69 86 PHE A CA 1
ATOM 703 C C . PHE A 1 86 ? -17.927 -2.785 10.898 1.00 96.69 86 PHE A C 1
ATOM 705 O O . PHE A 1 86 ? -18.529 -3.382 11.790 1.00 96.69 86 PHE A O 1
ATOM 712 N N . PHE A 1 87 ? -18.442 -2.661 9.678 1.00 96.81 87 PHE A N 1
ATOM 713 C CA . PHE A 1 87 ? -19.782 -3.144 9.340 1.00 96.81 87 PHE A CA 1
ATOM 714 C C . PHE A 1 87 ? -19.845 -4.656 9.121 1.00 96.81 87 PHE A C 1
ATOM 716 O O . PHE A 1 87 ? -20.839 -5.271 9.494 1.00 96.81 87 PHE A O 1
ATOM 723 N N . VAL A 1 88 ? -18.798 -5.271 8.569 1.00 97.38 88 VAL A N 1
ATOM 724 C CA . VAL A 1 88 ? -18.795 -6.704 8.230 1.00 97.38 88 VAL A CA 1
ATOM 725 C C . VAL A 1 88 ? -18.312 -7.582 9.378 1.00 97.38 88 VAL A C 1
ATOM 727 O O . VAL A 1 88 ? -18.757 -8.717 9.500 1.00 97.38 88 VAL A O 1
ATOM 730 N N . ILE A 1 89 ? -17.416 -7.085 10.230 1.00 96.31 89 ILE A N 1
ATOM 731 C CA . ILE A 1 89 ? -16.839 -7.879 11.321 1.00 96.31 89 ILE A CA 1
ATOM 732 C C . ILE A 1 89 ? -17.366 -7.377 12.664 1.00 96.31 89 ILE A C 1
ATOM 734 O O . ILE A 1 89 ? -1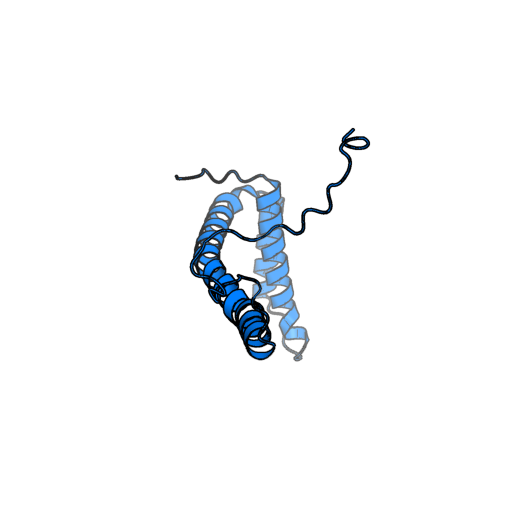8.027 -8.115 13.391 1.00 96.31 89 ILE A O 1
ATOM 738 N N . VAL A 1 90 ? -17.121 -6.110 12.999 1.00 96.12 90 VAL A N 1
ATOM 739 C CA . VAL A 1 90 ? -17.387 -5.597 14.357 1.00 96.12 90 VAL A CA 1
ATOM 740 C C . VAL A 1 90 ? -18.887 -5.527 14.660 1.00 96.12 90 VAL A C 1
ATOM 742 O O . VAL A 1 90 ? -1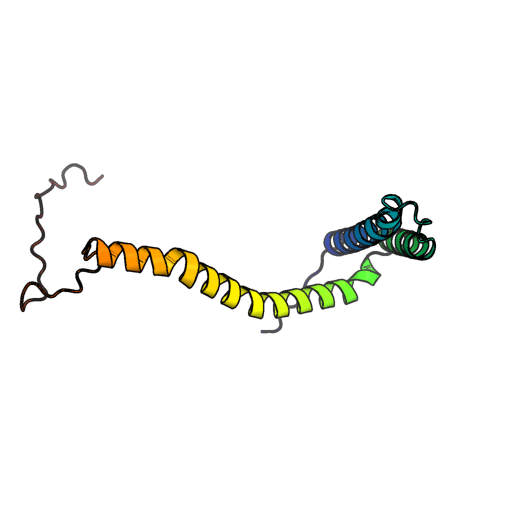9.330 -5.953 15.727 1.00 96.12 90 VAL A O 1
ATOM 745 N N . THR A 1 91 ? -19.683 -5.023 13.720 1.00 96.00 91 THR A N 1
ATOM 746 C CA . THR A 1 91 ? -21.130 -4.832 13.879 1.00 96.00 91 THR A CA 1
ATOM 747 C C . THR A 1 91 ? -21.879 -6.154 14.079 1.00 96.00 91 THR A C 1
ATOM 749 O O . THR A 1 91 ? -22.608 -6.248 15.070 1.00 96.00 91 THR A O 1
ATOM 752 N N . PRO A 1 92 ? -21.704 -7.202 13.246 1.00 95.00 92 PRO A N 1
ATOM 753 C CA . PRO A 1 92 ? -22.381 -8.475 13.479 1.00 95.00 92 PRO A CA 1
ATOM 754 C C . PRO A 1 92 ? -21.927 -9.143 14.772 1.00 95.00 92 PRO A C 1
ATOM 756 O O . PRO A 1 92 ? -22.773 -9.678 15.481 1.00 95.00 92 PRO A O 1
ATOM 759 N N . ILE A 1 93 ? -20.645 -9.046 15.149 1.00 94.62 93 ILE A N 1
ATOM 760 C CA . ILE A 1 93 ? -20.172 -9.530 16.458 1.00 94.62 93 ILE A CA 1
ATOM 761 C C . ILE A 1 93 ? -20.913 -8.814 17.597 1.00 94.62 93 ILE A C 1
ATOM 763 O O . ILE A 1 93 ? -21.393 -9.460 18.529 1.00 94.62 93 ILE A O 1
ATOM 767 N N . GLY A 1 94 ? -21.067 -7.491 17.515 1.00 92.06 94 GLY A N 1
ATOM 768 C CA . GLY A 1 94 ? -21.837 -6.716 18.489 1.00 92.06 94 GLY A CA 1
ATOM 769 C C . GLY A 1 94 ? -23.318 -7.112 18.541 1.00 92.06 94 GLY A C 1
ATOM 770 O O . GLY A 1 94 ? -23.885 -7.224 19.630 1.00 92.06 94 GLY A O 1
ATOM 771 N N . ILE A 1 95 ? -23.940 -7.369 17.386 1.00 92.94 95 ILE A N 1
ATOM 772 C CA . ILE A 1 95 ? -25.327 -7.852 17.293 1.00 92.94 95 ILE A CA 1
ATOM 773 C C . ILE A 1 95 ? -25.453 -9.249 17.915 1.00 92.94 95 ILE A C 1
ATOM 775 O O . ILE A 1 95 ? -26.334 -9.461 18.746 1.00 92.94 95 ILE A O 1
ATOM 779 N N . LEU A 1 96 ? -24.545 -10.173 17.594 1.00 93.81 96 LEU A N 1
ATOM 780 C CA . LEU A 1 96 ? -24.480 -11.515 18.181 1.00 93.81 96 LEU A CA 1
ATOM 781 C C . LEU A 1 96 ? -24.383 -11.443 19.709 1.00 93.81 96 LEU A C 1
ATOM 783 O O . LEU A 1 96 ? -25.165 -12.087 20.405 1.00 93.81 96 LEU A O 1
ATOM 787 N N . LEU A 1 97 ? -23.488 -10.611 20.251 1.00 92.31 97 LEU A N 1
ATOM 788 C CA . LEU A 1 97 ? -23.360 -10.422 21.701 1.00 92.31 97 LEU A CA 1
ATOM 789 C C . LEU A 1 97 ? -24.655 -9.905 22.344 1.00 92.31 97 LEU A C 1
ATOM 791 O O . LEU A 1 97 ? -25.007 -10.351 23.439 1.00 92.31 97 LEU A O 1
ATOM 795 N N . ARG A 1 98 ? -25.385 -9.008 21.663 1.00 87.44 98 ARG A N 1
ATOM 796 C CA . ARG A 1 98 ? -26.698 -8.523 22.122 1.00 87.44 98 ARG A CA 1
ATOM 797 C C . ARG A 1 98 ? -27.755 -9.627 22.110 1.00 87.44 98 ARG A C 1
ATOM 799 O O . ARG A 1 98 ? -28.484 -9.741 23.093 1.00 87.44 98 ARG A O 1
ATOM 806 N N . ILE A 1 99 ? -27.812 -10.443 21.055 1.00 91.94 99 ILE A N 1
ATOM 807 C CA . ILE A 1 99 ? -28.742 -11.583 20.951 1.00 91.94 99 ILE A CA 1
ATOM 808 C C . ILE A 1 99 ? -28.466 -12.599 22.065 1.00 91.94 99 ILE A C 1
ATOM 810 O O . ILE A 1 99 ? -29.388 -13.015 22.759 1.00 91.94 99 ILE A O 1
ATOM 814 N N . PHE A 1 100 ? -27.196 -12.923 22.318 1.00 92.50 100 PHE A N 1
ATOM 815 C CA . PHE A 1 100 ? -26.795 -13.806 23.420 1.00 92.50 100 PHE A CA 1
ATOM 816 C C . PHE A 1 100 ? -26.877 -13.151 24.808 1.00 92.50 100 PHE A C 1
ATOM 818 O O . PHE A 1 100 ? -26.457 -13.758 25.792 1.00 92.50 100 PHE A O 1
ATOM 825 N N . GLN A 1 101 ? -27.374 -11.911 24.900 1.00 82.38 101 GLN A N 1
ATOM 826 C CA . GLN A 1 101 ? -27.479 -11.121 26.130 1.00 82.38 101 GLN A CA 1
ATOM 827 C C . GLN A 1 101 ? -26.168 -11.041 26.936 1.00 82.38 101 GLN A C 1
ATOM 829 O O . GLN A 1 101 ? -26.183 -10.809 28.149 1.00 82.38 101 GLN A O 1
ATOM 834 N N . LYS A 1 102 ? -25.016 -11.203 26.274 1.00 80.44 102 LYS A N 1
ATOM 835 C CA . LYS A 1 102 ? -23.705 -11.132 26.917 1.00 80.44 102 LYS A CA 1
ATOM 836 C C . LYS A 1 102 ? -23.325 -9.674 27.115 1.00 80.44 102 LYS A C 1
ATOM 838 O O . LYS A 1 102 ? -22.897 -8.987 26.190 1.00 80.44 102 LYS A O 1
ATOM 843 N N . ASP A 1 103 ? -23.455 -9.212 28.352 1.00 80.06 103 ASP A N 1
ATOM 844 C CA . ASP A 1 103 ? -23.052 -7.866 28.744 1.00 80.06 103 ASP A CA 1
ATOM 845 C C . ASP A 1 103 ? -21.547 -7.805 29.054 1.00 80.06 103 ASP A C 1
ATOM 847 O O . ASP A 1 103 ? -21.124 -7.758 30.210 1.00 80.06 103 ASP A O 1
ATOM 851 N N . VAL A 1 104 ? -20.725 -7.840 28.001 1.00 79.38 104 VAL A N 1
ATOM 852 C CA . VAL A 1 104 ? -19.254 -7.758 28.112 1.00 79.38 104 VAL A CA 1
ATOM 853 C C . VAL A 1 104 ? -18.779 -6.415 28.669 1.00 79.38 104 VAL A C 1
ATOM 855 O O . VAL A 1 104 ? -17.762 -6.355 29.352 1.00 79.38 104 VAL A O 1
ATOM 858 N N . MET A 1 105 ? -19.533 -5.345 28.412 1.00 78.12 105 MET A N 1
ATOM 859 C CA . MET A 1 105 ? -19.211 -3.988 28.859 1.00 78.12 105 MET A CA 1
ATOM 860 C C . MET A 1 105 ? -19.881 -3.623 30.193 1.00 78.12 105 MET A C 1
ATOM 862 O O . MET A 1 105 ? -19.670 -2.518 30.685 1.00 78.12 105 MET A O 1
ATOM 866 N N . ARG A 1 106 ? -20.668 -4.533 30.791 1.00 76.88 106 ARG A N 1
ATOM 867 C CA . ARG A 1 106 ? -21.427 -4.311 32.037 1.00 76.88 106 ARG A CA 1
ATOM 868 C C . ARG A 1 106 ? -22.262 -3.023 32.001 1.00 76.88 106 ARG A C 1
ATOM 870 O O . ARG A 1 106 ? -22.347 -2.301 32.993 1.00 76.88 106 ARG A O 1
ATOM 877 N N . LEU A 1 107 ? -22.863 -2.726 30.850 1.00 76.19 107 LEU A N 1
ATOM 878 C CA . LEU A 1 107 ? -23.640 -1.502 30.636 1.00 76.19 107 LEU A CA 1
ATOM 879 C C . LEU A 1 107 ? -24.952 -1.510 31.427 1.00 76.19 107 LEU A C 1
ATOM 881 O O . LEU A 1 107 ? -25.480 -0.448 31.764 1.00 76.19 107 LEU A O 1
ATOM 885 N N . LYS A 1 108 ? -25.490 -2.690 31.755 1.00 73.75 108 LYS A N 1
ATOM 886 C CA . LYS A 1 108 ? -26.679 -2.799 32.601 1.00 73.75 108 LYS A CA 1
ATOM 887 C C . LYS A 1 108 ? -26.278 -2.590 34.064 1.00 73.75 108 LYS A C 1
ATOM 889 O O . LYS A 1 108 ? -25.701 -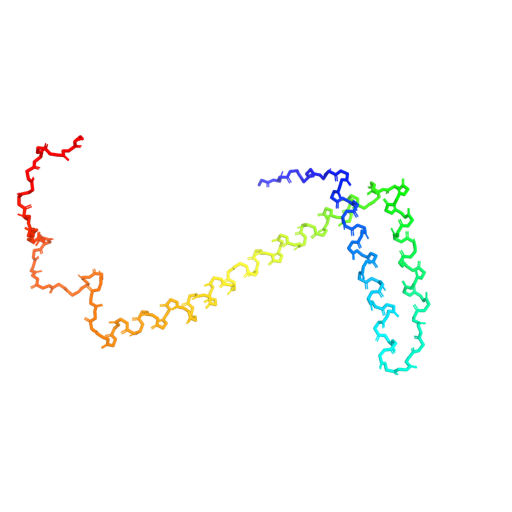3.477 34.696 1.00 73.75 108 LYS A O 1
ATOM 894 N N . LYS A 1 109 ? -26.623 -1.427 34.633 1.00 71.56 109 LYS A N 1
ATOM 895 C CA . LYS A 1 109 ? -26.489 -1.166 36.078 1.00 71.56 109 LYS A CA 1
ATOM 896 C C . LYS A 1 109 ? -27.315 -2.191 36.864 1.00 71.56 109 LYS A C 1
ATOM 898 O O . LYS A 1 109 ? -28.538 -2.126 36.876 1.00 71.56 109 LYS A O 1
ATOM 903 N N . LYS A 1 110 ? -26.641 -3.125 37.543 1.00 68.88 110 LYS A N 1
ATOM 904 C CA . LYS A 1 110 ? -27.278 -4.065 38.486 1.00 68.88 110 LYS A CA 1
ATOM 905 C C . LYS A 1 110 ? -27.468 -3.480 39.894 1.00 68.88 110 LYS A C 1
ATOM 907 O O . LYS A 1 110 ? -28.260 -4.016 40.658 1.00 68.88 110 LYS A O 1
ATOM 912 N N . LYS A 1 111 ? -26.735 -2.419 40.259 1.00 72.00 111 LYS A N 1
ATOM 913 C CA . LYS A 1 111 ? -26.796 -1.737 41.568 1.00 72.00 111 LYS A CA 1
ATOM 914 C C . LYS A 1 111 ? -26.637 -0.220 41.394 1.00 72.00 111 LYS A C 1
ATOM 916 O O . LYS A 1 111 ? -26.056 0.233 40.409 1.00 72.00 111 LYS A O 1
ATOM 921 N N . TYR A 1 112 ? -27.115 0.558 42.370 1.00 73.00 112 TYR A N 1
ATOM 922 C CA . TYR A 1 112 ? -26.948 2.023 42.423 1.00 73.00 112 TYR A CA 1
ATOM 923 C C . TYR A 1 112 ? -25.492 2.463 42.611 1.00 73.00 112 TYR A C 1
ATOM 925 O O . TYR A 1 112 ? -25.136 3.605 42.330 1.00 73.00 112 TYR A O 1
ATOM 933 N N . THR A 1 113 ? -24.647 1.547 43.070 1.00 76.50 113 THR A N 1
ATOM 934 C CA . THR A 1 113 ? -23.265 1.808 43.444 1.00 76.50 113 THR A CA 1
ATOM 935 C C . THR A 1 113 ? -22.302 1.409 42.324 1.00 76.50 113 THR A C 1
ATOM 937 O O . THR A 1 113 ? -22.484 0.374 41.688 1.00 76.50 113 THR A O 1
ATOM 940 N N . TYR A 1 114 ? -21.248 2.204 42.116 1.00 75.38 114 TYR A N 1
ATOM 941 C CA . TYR A 1 114 ? -20.158 1.903 41.174 1.00 75.38 114 TYR A CA 1
ATOM 942 C C . TYR A 1 114 ? -19.260 0.737 41.617 1.00 75.38 114 TYR A C 1
ATOM 944 O O . TYR A 1 114 ? -18.512 0.192 40.809 1.00 75.38 114 TYR A O 1
ATOM 952 N N . TRP A 1 115 ? -19.320 0.359 42.896 1.00 79.56 115 TRP A N 1
ATOM 953 C CA . TRP A 1 115 ? -18.488 -0.687 43.476 1.00 79.56 115 TRP A CA 1
ATOM 954 C C . TRP A 1 115 ? -18.841 -2.059 42.895 1.00 79.56 115 TRP A C 1
ATOM 956 O O . TRP A 1 115 ? -19.951 -2.572 43.053 1.00 79.56 115 TRP A O 1
ATOM 966 N N . ILE A 1 116 ? -17.860 -2.659 42.228 1.00 76.81 116 ILE A N 1
ATOM 967 C CA . ILE A 1 116 ? -17.892 -4.053 41.804 1.00 76.81 116 ILE A CA 1
ATOM 968 C C . ILE A 1 116 ? -17.300 -4.859 42.959 1.00 76.81 116 ILE A C 1
ATOM 970 O O . ILE A 1 116 ? -16.145 -4.645 43.321 1.00 76.81 116 ILE A O 1
ATOM 974 N N . ASN A 1 117 ? -18.071 -5.786 43.533 1.00 73.31 117 ASN A N 1
ATOM 975 C CA . ASN A 1 117 ? -17.523 -6.738 44.495 1.00 73.31 117 ASN A CA 1
ATOM 976 C C . ASN A 1 117 ? -16.525 -7.625 43.751 1.00 7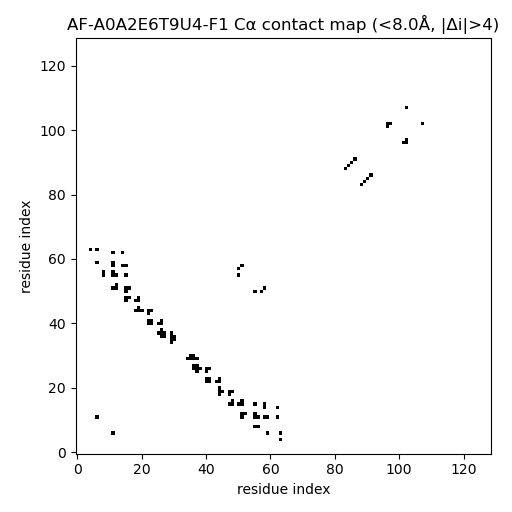3.31 117 ASN A C 1
ATOM 978 O O . ASN A 1 117 ? -16.917 -8.483 42.961 1.00 73.31 117 ASN A O 1
ATOM 982 N N . GLY A 1 118 ? -15.236 -7.368 43.957 1.00 71.25 118 GLY A N 1
ATOM 983 C CA . GLY A 1 118 ? -14.197 -8.282 43.526 1.00 71.25 118 GLY A CA 1
ATOM 984 C C . GLY A 1 118 ? -14.349 -9.564 44.327 1.00 71.25 118 GLY A C 1
ATOM 985 O O . GLY A 1 118 ? -14.220 -9.545 45.550 1.00 71.25 118 GLY A O 1
ATOM 986 N N . GLU A 1 119 ? -14.605 -10.679 43.651 1.00 68.12 119 GLU A N 1
ATOM 987 C CA . GLU A 1 119 ? -14.321 -12.003 44.199 1.00 68.12 119 GLU A CA 1
ATOM 988 C C . GLU A 1 119 ? -12.796 -12.151 44.262 1.00 68.12 119 GLU A C 1
ATOM 990 O O . GLU A 1 119 ? -12.173 -12.875 43.488 1.00 68.12 119 GLU A O 1
ATOM 995 N N . ASN A 1 120 ? -12.162 -11.380 45.145 1.00 64.50 120 ASN A N 1
ATOM 996 C CA . ASN A 1 120 ? -10.749 -11.513 45.423 1.00 64.50 120 ASN A CA 1
ATOM 997 C C . ASN A 1 120 ? -10.590 -12.832 46.174 1.00 64.50 120 ASN A C 1
ATOM 999 O O . ASN A 1 120 ? -10.676 -12.881 47.401 1.00 64.50 120 ASN A O 1
ATOM 1003 N N . LYS A 1 121 ? -10.346 -13.920 45.437 1.00 66.81 121 LYS A N 1
ATOM 1004 C CA . LYS A 1 121 ? -9.598 -15.040 46.003 1.00 66.81 121 LYS A CA 1
ATOM 1005 C C . LYS A 1 121 ? -8.279 -14.433 46.458 1.00 66.81 121 LYS A C 1
ATOM 1007 O O . LYS A 1 121 ? -7.484 -14.030 45.616 1.00 66.81 121 LYS A O 1
ATOM 1012 N N . ILE A 1 122 ? -8.107 -14.271 47.768 1.00 69.19 122 ILE A N 1
ATOM 1013 C CA . ILE A 1 122 ? -6.893 -13.717 48.368 1.00 69.19 122 ILE A CA 1
ATOM 1014 C C . ILE A 1 122 ? -5.741 -14.618 47.920 1.00 69.19 122 ILE A C 1
ATOM 1016 O O . ILE A 1 122 ? -5.527 -15.699 48.465 1.00 69.19 122 ILE A O 1
ATOM 1020 N N . GLN A 1 123 ? -5.051 -14.219 46.855 1.00 71.00 123 GLN A N 1
ATOM 1021 C CA . GLN A 1 123 ? -3.942 -14.978 46.315 1.00 71.00 123 GLN A CA 1
ATOM 1022 C C . GLN A 1 123 ? -2.698 -14.553 47.082 1.00 71.00 123 GLN A C 1
ATOM 1024 O O . GLN A 1 123 ? -2.360 -13.374 47.161 1.00 71.00 123 GLN A O 1
ATOM 1029 N N . SER A 1 124 ? -2.049 -15.526 47.714 1.00 77.56 124 SER A N 1
ATOM 1030 C CA . SER A 1 124 ? -0.862 -15.277 48.521 1.00 77.56 124 SER A CA 1
ATOM 1031 C C . SER A 1 124 ? 0.246 -14.662 47.661 1.00 77.56 124 SER A C 1
ATOM 1033 O O . SER A 1 124 ? 0.658 -15.250 46.663 1.00 77.56 124 SER A O 1
ATOM 1035 N N . MET A 1 125 ? 0.780 -13.514 48.090 1.00 81.19 125 MET A N 1
ATOM 1036 C CA . MET A 1 125 ? 1.897 -12.805 47.441 1.00 81.19 125 MET A CA 1
ATOM 1037 C C . MET A 1 125 ? 3.244 -13.550 47.530 1.00 81.19 125 MET A C 1
ATOM 1039 O O . MET A 1 125 ? 4.273 -13.035 47.106 1.00 81.19 125 MET A O 1
ATOM 1043 N N . LYS A 1 126 ? 3.257 -14.786 48.047 1.00 79.75 126 LYS A N 1
ATOM 1044 C CA . LYS A 1 126 ? 4.455 -15.631 48.177 1.00 79.75 126 LYS A CA 1
ATOM 1045 C C . LYS A 1 126 ? 5.094 -16.043 46.841 1.00 79.75 126 LYS A C 1
ATOM 1047 O O . LYS A 1 126 ? 6.193 -16.578 46.865 1.00 79.75 126 LYS A O 1
ATOM 1052 N N . LYS A 1 127 ? 4.430 -15.823 45.700 1.00 73.50 127 LYS A N 1
ATOM 1053 C CA . LYS A 1 127 ? 4.944 -16.135 44.351 1.00 73.50 127 LYS A CA 1
ATOM 1054 C C . LYS A 1 127 ? 4.887 -14.928 43.403 1.00 73.50 127 LYS A C 1
ATOM 1056 O O . LYS A 1 127 ? 4.492 -15.071 42.253 1.00 73.50 127 LYS A O 1
ATOM 1061 N N . GLN A 1 128 ? 5.173 -13.727 43.911 1.00 77.69 128 GLN A N 1
ATOM 1062 C CA . GLN A 1 128 ? 5.172 -12.507 43.089 1.00 77.69 128 GLN A CA 1
ATOM 1063 C C . GLN A 1 128 ? 6.481 -12.278 42.312 1.00 77.69 128 GLN A C 1
ATOM 1065 O O . GLN A 1 128 ? 6.507 -11.418 41.435 1.00 77.69 128 GLN A O 1
ATOM 1070 N N . PHE A 1 129 ? 7.539 -13.023 42.648 1.00 71.94 129 PHE A N 1
ATOM 1071 C CA . PHE A 1 129 ? 8.849 -12.996 41.998 1.00 71.94 129 PHE A CA 1
ATOM 1072 C C . PHE A 1 129 ? 9.176 -14.375 41.432 1.00 71.94 129 PHE A C 1
ATOM 1074 O O . PHE A 1 129 ? 8.821 -15.371 42.111 1.00 71.94 129 PHE A O 1
#

Foldseek 3Di:
DPDDDDDDLVLLLVVLVVLLVVLVCVQCVLVVVVDHRPVVSVVVSVVSNVCSVPPSVVCVVVSVVVVVVVVV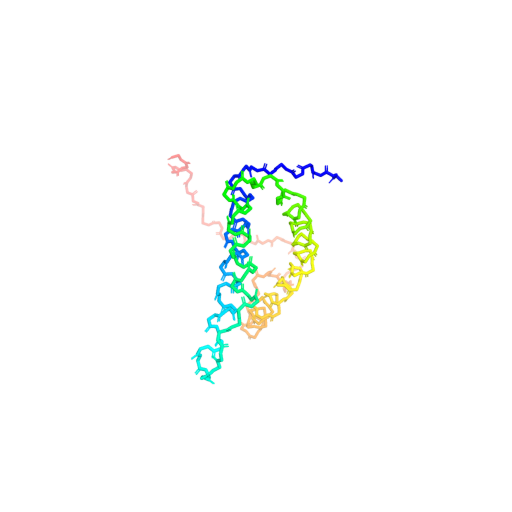VCVVVVVVVVVCCCVVPVVVVVVVCVVVVPPPVPPDPPDPDPDDPPPPPPDDCPPVD

pLDDT: mean 84.2, std 9.83, range [40.0, 97.81]

Solvent-accessible surface area (backbone atoms only — not comparable to full-atom values): 7672 Å² total; per-residue (Å²): 133,89,75,79,87,81,81,54,75,65,58,26,34,54,51,28,52,50,53,27,50,52,28,48,49,61,24,54,54,38,58,80,73,82,38,73,67,43,62,67,36,48,52,51,23,53,53,39,48,50,42,29,71,76,48,29,70,73,41,46,66,58,50,52,50,51,52,53,50,50,51,56,50,45,66,55,48,49,58,53,53,51,48,48,46,41,62,70,50,51,44,52,52,54,50,49,34,57,73,70,65,55,64,84,80,58,77,73,77,88,57,98,59,91,77,73,85,73,86,68,74,86,70,75,75,89,70,78,118

Secondary structure (DSSP, 8-state):
--------HHHHHHHHHHHHHHHHHHHHGGGGGTPPP-HHHHHHHHHHHHHHHH-GGGHHHHHHHHHHHHHHHHHHHHHHHHHHHIIIIIHHHHHHHHHTT--TT--S--SSS-----------GGG--